Protein AF-A0A3P7E703-F1 (afdb_monomer_lite)

Structure (mmCIF, N/CA/C/O backbone):
data_AF-A0A3P7E703-F1
#
_entry.id   AF-A0A3P7E703-F1
#
loop_
_atom_site.group_PDB
_atom_site.id
_atom_site.type_symbol
_atom_site.label_atom_id
_atom_site.label_alt_id
_atom_site.label_comp_id
_atom_site.label_asym_id
_atom_site.label_entity_id
_atom_site.label_seq_id
_atom_site.pdbx_PDB_ins_code
_atom_site.Cartn_x
_atom_site.Cartn_y
_atom_site.Cartn_z
_atom_site.occupancy
_atom_site.B_iso_or_equiv
_atom_site.auth_seq_id
_atom_site.auth_comp_id
_atom_site.auth_asym_id
_atom_site.auth_atom_id
_atom_site.pdbx_PDB_model_num
ATOM 1 N N . GLU A 1 1 ? 23.773 12.257 -14.685 1.00 74.31 1 GLU A N 1
ATOM 2 C CA . GLU A 1 1 ? 23.379 11.383 -15.812 1.00 74.31 1 GLU A CA 1
ATOM 3 C C .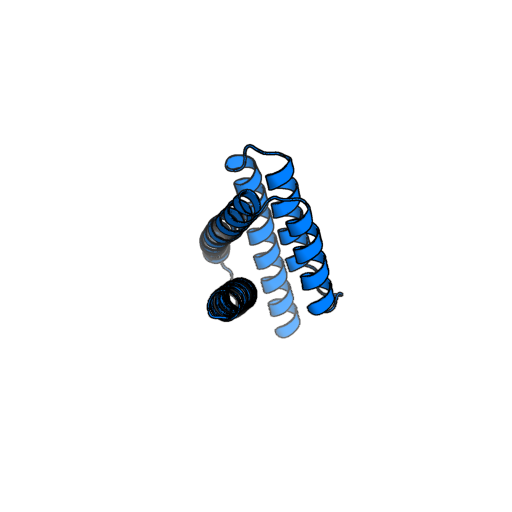 GLU A 1 1 ? 23.103 9.954 -15.360 1.00 74.31 1 GLU A C 1
ATOM 5 O O . GLU A 1 1 ? 21.937 9.602 -15.303 1.00 74.31 1 GLU A O 1
ATOM 10 N N . GLU A 1 2 ? 24.100 9.140 -14.984 1.00 75.88 2 GLU A N 1
ATOM 11 C CA . GLU A 1 2 ? 23.835 7.756 -14.523 1.00 75.88 2 GLU A CA 1
ATOM 12 C C . GLU A 1 2 ? 22.999 7.701 -13.236 1.00 75.88 2 GLU A C 1
ATOM 14 O O . GLU A 1 2 ? 22.059 6.918 -13.153 1.00 75.88 2 GLU A O 1
ATOM 19 N N . PHE A 1 3 ? 23.290 8.575 -12.265 1.00 78.75 3 PHE A N 1
ATOM 20 C CA . PHE A 1 3 ? 22.504 8.679 -11.032 1.00 78.75 3 PHE A CA 1
ATOM 21 C C . PHE A 1 3 ? 21.056 9.110 -11.300 1.00 78.75 3 PHE A C 1
ATOM 23 O O . PHE A 1 3 ? 20.134 8.489 -10.787 1.00 78.75 3 PHE A O 1
ATOM 30 N N . ASP A 1 4 ? 20.850 10.127 -12.142 1.00 80.94 4 ASP A N 1
ATOM 31 C CA . ASP A 1 4 ? 19.503 10.600 -12.490 1.00 80.94 4 ASP A CA 1
ATOM 32 C C . ASP A 1 4 ? 18.705 9.485 -13.179 1.00 80.94 4 ASP A C 1
ATOM 34 O O . ASP A 1 4 ? 17.577 9.203 -12.796 1.00 80.94 4 ASP A O 1
ATOM 38 N N . LYS A 1 5 ? 19.341 8.758 -14.110 1.00 80.94 5 LYS A N 1
ATOM 39 C CA . LYS A 1 5 ? 18.743 7.592 -14.767 1.00 80.94 5 LYS A CA 1
ATOM 40 C C . LYS A 1 5 ? 18.371 6.490 -13.767 1.00 80.94 5 LYS A C 1
ATOM 42 O O . LYS A 1 5 ? 17.321 5.875 -13.913 1.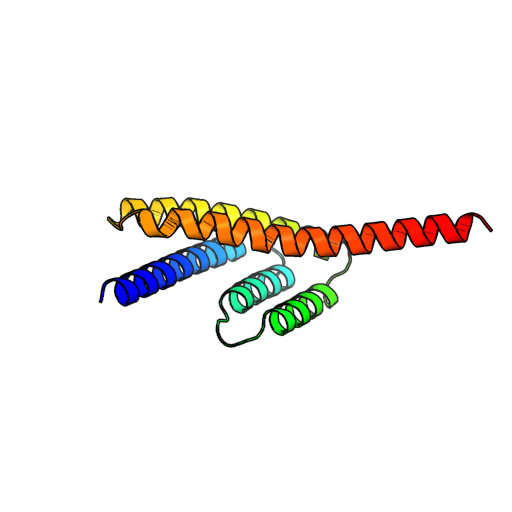00 80.94 5 LYS A O 1
ATOM 47 N N . TYR A 1 6 ? 19.213 6.238 -12.764 1.00 77.06 6 TYR A N 1
ATOM 48 C CA . TYR A 1 6 ? 18.915 5.271 -11.707 1.00 77.06 6 TYR A CA 1
ATOM 49 C C . TYR A 1 6 ? 17.695 5.696 -10.880 1.00 77.06 6 TYR A C 1
ATOM 51 O O . TYR A 1 6 ? 16.810 4.880 -10.639 1.00 77.06 6 TYR A O 1
ATOM 59 N N . ILE A 1 7 ? 17.613 6.969 -10.479 1.00 82.38 7 ILE A N 1
ATOM 60 C CA . ILE A 1 7 ? 16.459 7.494 -9.734 1.00 82.38 7 ILE A CA 1
ATOM 61 C C . ILE A 1 7 ? 15.180 7.414 -10.574 1.00 82.38 7 ILE A C 1
ATOM 63 O O . ILE A 1 7 ? 14.150 6.975 -10.063 1.00 82.38 7 ILE A O 1
ATOM 67 N N . ASP A 1 8 ? 15.254 7.758 -11.859 1.00 85.12 8 ASP A N 1
ATOM 68 C CA . ASP A 1 8 ? 14.129 7.633 -12.787 1.00 85.12 8 ASP A CA 1
ATOM 69 C C . ASP A 1 8 ? 13.670 6.171 -12.931 1.00 85.12 8 ASP A C 1
ATOM 71 O O . ASP A 1 8 ? 12.473 5.892 -12.986 1.00 85.12 8 ASP A O 1
ATOM 75 N N . GLU A 1 9 ? 14.599 5.211 -12.982 1.00 84.88 9 GLU A N 1
ATOM 76 C CA . GLU A 1 9 ? 14.273 3.780 -13.032 1.00 84.88 9 GLU A CA 1
ATOM 77 C C . GLU A 1 9 ? 13.605 3.287 -11.740 1.00 84.88 9 GLU A C 1
ATOM 79 O O . GLU A 1 9 ? 12.633 2.535 -11.827 1.00 84.88 9 GLU A O 1
ATOM 84 N N . GLN A 1 10 ? 14.058 3.746 -10.568 1.00 83.06 10 GLN A N 1
ATOM 85 C CA . GLN A 1 10 ? 13.436 3.423 -9.276 1.00 83.06 10 GLN A CA 1
ATOM 86 C C . GLN A 1 10 ? 12.019 3.988 -9.165 1.00 83.06 10 GLN A C 1
ATOM 88 O O . GLN A 1 10 ? 11.095 3.253 -8.833 1.00 83.06 10 GLN A O 1
ATOM 93 N N . LEU A 1 11 ? 11.826 5.263 -9.519 1.00 87.12 11 LEU A N 1
ATOM 94 C CA . LEU A 1 11 ? 10.504 5.900 -9.530 1.00 87.12 11 LEU A CA 1
ATOM 95 C C . LEU A 1 11 ? 9.529 5.144 -10.436 1.00 87.12 11 LEU A C 1
ATOM 97 O O . LEU A 1 11 ? 8.409 4.841 -10.041 1.00 87.12 11 LEU A O 1
ATOM 101 N N . ARG A 1 12 ? 9.980 4.755 -11.631 1.00 86.62 12 ARG A N 1
ATOM 102 C CA . ARG A 1 12 ? 9.161 3.959 -12.552 1.00 86.62 12 ARG A CA 1
ATOM 103 C C . ARG A 1 12 ? 8.831 2.574 -12.005 1.00 86.62 12 ARG A C 1
ATOM 105 O O . ARG A 1 12 ? 7.750 2.063 -12.279 1.00 86.62 12 ARG A O 1
ATOM 112 N N . PHE A 1 13 ? 9.755 1.939 -11.289 1.00 87.69 13 PHE A N 1
ATOM 113 C CA . PHE A 1 13 ? 9.501 0.648 -10.656 1.00 87.69 13 PHE A CA 1
ATOM 114 C C . PHE A 1 13 ? 8.481 0.771 -9.516 1.00 87.69 13 PHE A C 1
ATOM 116 O O . PHE A 1 13 ? 7.549 -0.029 -9.445 1.00 87.69 13 PHE A O 1
ATOM 123 N N . GLU A 1 14 ? 8.603 1.804 -8.681 1.00 89.38 14 GLU A N 1
ATOM 124 C CA . GLU A 1 14 ? 7.629 2.138 -7.636 1.00 89.38 14 GLU A CA 1
ATOM 125 C C . GLU A 1 14 ? 6.234 2.412 -8.211 1.00 89.38 14 GLU A C 1
ATOM 127 O O . GLU A 1 14 ? 5.247 1.911 -7.673 1.00 89.38 14 GLU A O 1
ATOM 132 N N . ASP A 1 15 ? 6.145 3.143 -9.325 1.00 91.56 15 ASP A N 1
ATOM 133 C CA . ASP A 1 15 ? 4.878 3.408 -10.013 1.00 91.56 15 ASP A CA 1
ATOM 134 C C . ASP A 1 15 ? 4.222 2.108 -10.507 1.00 91.56 15 ASP A C 1
ATOM 136 O O . ASP A 1 15 ? 3.031 1.897 -10.284 1.00 91.56 15 ASP A O 1
ATOM 140 N N . ILE A 1 16 ? 5.000 1.189 -11.095 1.00 91.19 16 ILE A N 1
ATOM 141 C CA . ILE A 1 16 ? 4.500 -0.132 -11.517 1.00 91.19 16 ILE A CA 1
ATOM 142 C C . ILE A 1 16 ? 3.986 -0.933 -10.315 1.00 91.19 16 ILE A C 1
ATOM 144 O O . ILE A 1 16 ? 2.941 -1.577 -10.414 1.00 91.19 16 ILE A O 1
ATOM 148 N N . ILE A 1 17 ? 4.702 -0.914 -9.184 1.00 91.88 17 ILE A N 1
ATOM 149 C CA . ILE A 1 17 ? 4.242 -1.582 -7.958 1.00 91.88 17 ILE A CA 1
ATOM 150 C C . ILE A 1 17 ? 2.907 -0.989 -7.514 1.00 91.88 17 ILE A C 1
ATOM 152 O O . ILE A 1 17 ? 1.997 -1.750 -7.198 1.00 91.88 17 ILE A O 1
ATOM 156 N N . TYR A 1 18 ? 2.782 0.339 -7.492 1.00 94.31 18 TYR A N 1
ATOM 157 C CA . TYR A 1 18 ? 1.562 1.011 -7.053 1.00 94.31 18 TYR A CA 1
ATOM 158 C C . TYR A 1 18 ? 0.363 0.675 -7.947 1.00 94.31 18 TYR A C 1
ATOM 160 O O . TYR A 1 18 ? -0.686 0.315 -7.422 1.00 94.31 18 TYR A O 1
ATOM 168 N N . GLU A 1 19 ? 0.524 0.705 -9.273 1.00 94.88 19 GLU A N 1
ATOM 169 C CA . GLU A 1 19 ? -0.537 0.322 -10.218 1.00 94.88 19 GLU A CA 1
ATOM 170 C C . GLU A 1 19 ? -1.017 -1.120 -9.979 1.00 94.88 19 GLU A C 1
ATOM 172 O O . GLU A 1 19 ? -2.215 -1.383 -9.887 1.00 94.88 19 GLU A O 1
ATOM 177 N N . ILE A 1 20 ? -0.084 -2.066 -9.813 1.00 94.94 20 ILE A N 1
ATOM 178 C CA . ILE A 1 20 ? -0.429 -3.469 -9.539 1.00 94.94 20 ILE A CA 1
ATOM 179 C C . ILE A 1 20 ? -1.089 -3.615 -8.167 1.00 94.94 20 ILE A C 1
ATOM 181 O O . ILE A 1 20 ? -2.032 -4.393 -8.008 1.00 94.94 20 ILE A O 1
ATOM 185 N N . PHE A 1 21 ? -0.583 -2.899 -7.165 1.00 96.25 21 PHE A N 1
ATOM 186 C CA . PHE A 1 21 ? -1.134 -2.908 -5.818 1.00 96.25 21 PHE A CA 1
ATOM 187 C C . PHE A 1 21 ? -2.582 -2.409 -5.827 1.00 96.25 21 PHE A C 1
ATOM 189 O O . PHE A 1 21 ? -3.458 -3.086 -5.294 1.00 96.25 21 PHE A O 1
ATOM 196 N N . GLU A 1 22 ? -2.855 -1.280 -6.485 1.00 97.19 22 GLU A N 1
ATOM 197 C CA . GLU A 1 22 ? -4.200 -0.718 -6.629 1.00 97.19 22 GLU A CA 1
ATOM 198 C C . GLU A 1 22 ? -5.153 -1.700 -7.331 1.00 97.19 22 GLU A C 1
ATOM 200 O O . GLU A 1 22 ? -6.251 -1.967 -6.830 1.00 97.19 22 GLU A O 1
ATOM 205 N N . ASP A 1 23 ? -4.723 -2.309 -8.440 1.00 97.19 23 ASP A N 1
ATOM 206 C CA . ASP A 1 23 ? -5.500 -3.330 -9.154 1.00 97.19 23 ASP A CA 1
ATOM 207 C C . ASP A 1 23 ? -5.833 -4.531 -8.250 1.00 97.19 23 ASP A C 1
ATOM 209 O O . ASP A 1 23 ? -6.972 -5.015 -8.222 1.00 97.19 23 ASP A O 1
ATOM 213 N N . LYS A 1 24 ? -4.859 -5.002 -7.462 1.00 96.69 24 LYS A N 1
ATOM 214 C CA . LYS A 1 24 ? -5.041 -6.119 -6.525 1.00 96.69 24 LYS A CA 1
ATOM 215 C C . LYS A 1 24 ? -5.941 -5.763 -5.350 1.00 96.69 24 LYS A C 1
ATOM 217 O O . LYS A 1 24 ? -6.794 -6.573 -4.992 1.00 96.69 24 LYS A O 1
ATOM 222 N N . VAL A 1 25 ? -5.810 -4.572 -4.766 1.00 97.12 25 VAL A N 1
ATOM 223 C CA . VAL A 1 25 ? -6.725 -4.093 -3.717 1.00 97.12 25 VAL A CA 1
ATOM 224 C C . VAL A 1 25 ? -8.157 -4.083 -4.244 1.00 97.12 25 VAL A C 1
ATOM 226 O O . VAL A 1 25 ? -9.060 -4.619 -3.597 1.00 97.12 25 VAL A O 1
ATOM 229 N N . ASN A 1 26 ? -8.363 -3.556 -5.451 1.00 95.75 26 ASN A N 1
ATOM 230 C CA . ASN A 1 26 ? -9.676 -3.497 -6.083 1.00 95.75 26 ASN A CA 1
ATOM 231 C C . ASN A 1 26 ? -10.261 -4.876 -6.419 1.00 95.75 26 ASN A C 1
ATOM 233 O O . ASN A 1 26 ? -11.481 -5.045 -6.338 1.00 95.75 26 ASN A O 1
ATOM 237 N N . GLY A 1 27 ? -9.414 -5.847 -6.773 1.00 94.19 27 GLY A N 1
ATOM 238 C CA . GLY A 1 27 ? -9.811 -7.222 -7.083 1.00 94.19 27 GLY A CA 1
ATOM 239 C C . GLY A 1 27 ? -10.016 -8.135 -5.868 1.00 94.19 27 GLY A C 1
ATOM 240 O O . GLY A 1 27 ? -10.798 -9.081 -5.958 1.00 94.19 27 GLY A O 1
ATOM 241 N N . THR A 1 28 ? -9.344 -7.861 -4.746 1.00 93.12 28 THR A N 1
ATOM 242 C CA . THR A 1 28 ? -9.305 -8.750 -3.569 1.00 93.12 28 THR A CA 1
ATOM 243 C C . THR A 1 28 ? -10.176 -8.254 -2.418 1.00 93.12 28 THR A C 1
ATOM 245 O O . THR A 1 28 ? -10.882 -9.042 -1.788 1.00 93.12 28 THR A O 1
ATOM 248 N N . CYS A 1 29 ? -10.153 -6.953 -2.123 1.00 90.69 29 CYS A N 1
ATOM 249 C CA . CYS A 1 29 ? -10.822 -6.413 -0.943 1.00 90.69 29 CYS A CA 1
ATOM 250 C C . CYS A 1 29 ? -12.300 -6.132 -1.242 1.00 90.69 29 CYS A C 1
ATOM 252 O O . CYS A 1 29 ? -12.626 -5.415 -2.182 1.00 90.69 29 CYS A O 1
ATOM 254 N N . ALA A 1 30 ? -13.218 -6.659 -0.428 1.00 89.25 30 ALA A N 1
ATOM 255 C CA . ALA A 1 30 ? -14.651 -6.371 -0.570 1.00 89.25 30 ALA A CA 1
ATOM 256 C C . ALA A 1 30 ? -15.102 -5.141 0.239 1.00 89.25 30 ALA A C 1
ATOM 258 O O . ALA A 1 30 ? -16.076 -4.484 -0.122 1.00 89.25 30 ALA A O 1
ATOM 259 N N . SER A 1 31 ? -14.412 -4.848 1.343 1.00 93.25 31 SER A N 1
ATOM 260 C CA . SER A 1 31 ? -14.720 -3.727 2.232 1.00 93.25 31 SER A CA 1
ATOM 261 C C . SER A 1 31 ? -14.132 -2.432 1.682 1.00 93.25 31 SER A C 1
ATOM 263 O O . SER A 1 31 ? -12.916 -2.331 1.536 1.00 93.25 31 SER A O 1
ATOM 265 N N . GLU A 1 32 ? -14.980 -1.434 1.430 1.00 95.88 32 GLU A N 1
ATOM 266 C CA . GLU A 1 32 ? -14.531 -0.116 0.961 1.00 95.88 32 GLU A CA 1
ATOM 267 C C . GLU A 1 32 ? -13.585 0.544 1.967 1.00 95.88 32 GLU A C 1
ATOM 269 O O . GLU A 1 32 ? -12.516 1.007 1.597 1.00 95.88 32 GLU A O 1
ATOM 274 N N . LYS A 1 33 ? -13.910 0.451 3.262 1.00 95.88 33 LYS A N 1
ATOM 275 C CA . LYS A 1 33 ? -13.056 0.938 4.352 1.00 95.88 33 LYS A CA 1
ATOM 276 C C . LYS A 1 33 ? -11.653 0.314 4.309 1.00 95.88 33 LYS A C 1
ATOM 278 O O . LYS A 1 33 ? -10.666 0.999 4.545 1.00 95.88 33 LYS A O 1
ATOM 283 N N . MET A 1 34 ? -11.559 -0.985 4.005 1.00 95.56 34 MET A N 1
ATOM 284 C CA . MET A 1 34 ? -10.273 -1.687 3.908 1.00 95.56 34 MET A CA 1
ATOM 285 C C . MET A 1 34 ? -9.489 -1.255 2.664 1.00 95.56 34 MET A C 1
ATOM 287 O O . MET A 1 34 ? -8.277 -1.075 2.735 1.00 95.56 34 MET A O 1
ATOM 291 N N . LYS A 1 35 ? -10.178 -1.048 1.533 1.00 97.19 35 LYS A N 1
ATOM 292 C CA . LYS A 1 35 ? -9.556 -0.511 0.316 1.00 97.19 35 LYS A CA 1
ATOM 293 C C . LYS A 1 35 ? -8.979 0.875 0.552 1.00 97.19 35 LYS A C 1
ATOM 295 O O . LYS A 1 35 ? -7.818 1.094 0.233 1.00 97.19 35 LYS A O 1
ATOM 300 N N . GLU A 1 36 ? -9.779 1.779 1.117 1.00 97.12 36 GLU A N 1
ATOM 301 C CA . GLU A 1 36 ? -9.367 3.151 1.421 1.00 97.12 36 GLU A CA 1
ATOM 302 C C . GLU A 1 36 ? -8.114 3.154 2.303 1.00 97.12 36 GLU A C 1
ATOM 304 O O . GLU A 1 36 ? -7.132 3.793 1.940 1.00 97.12 36 GLU A O 1
ATOM 309 N N . ALA A 1 37 ? -8.092 2.355 3.376 1.00 96.56 37 ALA A N 1
ATOM 310 C CA . ALA A 1 37 ? -6.926 2.246 4.250 1.00 96.56 37 ALA A CA 1
ATOM 311 C C . ALA A 1 37 ? -5.684 1.685 3.540 1.00 96.56 37 ALA A C 1
ATOM 313 O O . ALA A 1 37 ? -4.603 2.251 3.664 1.00 96.56 37 ALA A O 1
ATOM 314 N N . LEU A 1 38 ? -5.815 0.605 2.761 1.00 97.06 38 LEU A N 1
ATOM 315 C CA . LEU A 1 38 ? -4.686 0.024 2.021 1.00 97.06 38 LEU A CA 1
ATOM 316 C C . LEU A 1 38 ? -4.108 1.001 0.990 1.00 97.06 38 LEU A C 1
ATOM 318 O O . LEU A 1 38 ? -2.890 1.076 0.828 1.00 97.06 38 LEU A O 1
ATOM 322 N N . LEU A 1 39 ? -4.967 1.749 0.296 1.00 96.94 39 LEU A N 1
ATOM 323 C CA . LEU A 1 39 ? -4.543 2.757 -0.674 1.00 96.94 39 LEU A CA 1
ATOM 324 C C . LEU A 1 39 ? -3.926 3.978 0.012 1.00 96.94 39 LEU A C 1
ATOM 326 O O . LEU A 1 39 ? -2.942 4.516 -0.490 1.00 96.94 39 LEU A O 1
ATOM 330 N N . GLU A 1 40 ? -4.452 4.394 1.164 1.00 96.19 40 GLU A N 1
ATOM 331 C CA . GLU A 1 40 ? -3.869 5.472 1.964 1.00 96.19 40 GLU A CA 1
ATOM 332 C C . GLU A 1 40 ? -2.472 5.091 2.470 1.00 96.19 40 GLU A C 1
ATOM 334 O O . GLU A 1 40 ? -1.532 5.861 2.275 1.00 96.19 40 GLU A O 1
ATOM 339 N N . ILE A 1 41 ? -2.296 3.874 3.002 1.00 95.56 41 ILE A N 1
ATOM 340 C CA . ILE A 1 41 ? -0.981 3.331 3.381 1.00 95.56 41 ILE A CA 1
ATOM 341 C C . ILE A 1 41 ? -0.040 3.331 2.169 1.00 95.56 41 ILE A C 1
ATOM 343 O O . ILE A 1 41 ? 1.075 3.841 2.255 1.00 95.56 41 ILE A O 1
ATOM 347 N N . ALA A 1 42 ? -0.487 2.824 1.014 1.00 94.06 42 ALA A N 1
ATOM 348 C CA . ALA A 1 42 ? 0.327 2.799 -0.202 1.00 94.06 42 ALA A CA 1
ATOM 349 C C . ALA A 1 42 ? 0.768 4.201 -0.657 1.00 94.06 42 ALA A C 1
ATOM 351 O O . ALA A 1 42 ? 1.892 4.366 -1.130 1.00 94.06 42 ALA A O 1
ATOM 352 N N . CYS A 1 43 ? -0.097 5.208 -0.510 1.00 93.69 43 CYS A N 1
ATOM 353 C CA . CYS A 1 43 ? 0.239 6.603 -0.786 1.00 93.69 43 CYS A CA 1
ATOM 354 C C . CYS A 1 43 ? 1.268 7.144 0.214 1.00 93.69 43 CYS A C 1
ATOM 356 O O . CYS A 1 43 ? 2.265 7.720 -0.212 1.00 93.69 43 CYS A O 1
ATOM 358 N N . LEU A 1 44 ? 1.077 6.909 1.517 1.00 93.50 44 LEU A N 1
ATOM 359 C CA . LEU A 1 44 ? 2.011 7.349 2.559 1.00 93.50 44 LEU A CA 1
ATOM 360 C C . LEU A 1 44 ? 3.413 6.770 2.367 1.00 93.50 44 LEU A C 1
ATOM 362 O O . LEU A 1 44 ? 4.392 7.495 2.500 1.00 93.50 44 LEU A O 1
ATOM 366 N N . MET A 1 45 ? 3.515 5.497 1.982 1.00 89.75 45 MET A N 1
ATOM 367 C CA . MET A 1 45 ? 4.801 4.836 1.726 1.00 89.75 45 MET A CA 1
ATOM 368 C C . MET A 1 45 ? 5.542 5.381 0.493 1.00 89.75 45 MET A C 1
ATOM 370 O O . MET A 1 45 ? 6.710 5.062 0.290 1.00 89.75 45 MET A O 1
ATOM 374 N N . ARG A 1 46 ? 4.883 6.187 -0.350 1.00 88.50 46 ARG A N 1
ATOM 375 C CA . ARG A 1 46 ? 5.499 6.862 -1.506 1.00 88.50 46 ARG A CA 1
ATOM 376 C C . ARG A 1 46 ? 5.885 8.310 -1.214 1.00 88.50 46 ARG A C 1
ATOM 378 O O . ARG A 1 46 ? 6.548 8.934 -2.043 1.00 88.50 46 ARG A O 1
ATOM 385 N N . GLU A 1 47 ? 5.477 8.856 -0.073 1.00 88.25 47 GLU A N 1
ATOM 386 C CA . GLU A 1 47 ? 5.804 10.226 0.303 1.00 88.25 47 GLU A CA 1
ATOM 387 C C . GLU A 1 47 ? 7.297 10.350 0.626 1.00 88.25 47 GLU A C 1
ATOM 389 O O . GLU A 1 47 ? 7.825 9.688 1.517 1.00 88.25 47 GLU A O 1
ATOM 394 N N . ARG A 1 48 ? 7.991 11.229 -0.102 1.00 83.62 48 ARG A N 1
ATOM 395 C CA . ARG A 1 48 ? 9.443 11.451 0.048 1.00 83.62 48 ARG A CA 1
ATOM 396 C C . ARG A 1 48 ? 9.783 12.693 0.872 1.00 83.62 48 ARG A C 1
ATOM 398 O O . ARG A 1 48 ? 10.917 12.837 1.321 1.00 83.62 48 ARG A O 1
ATOM 405 N N . ASP A 1 49 ? 8.807 13.580 1.060 1.00 89.69 49 ASP A N 1
ATOM 406 C CA . ASP A 1 49 ? 9.000 14.912 1.646 1.00 89.69 49 ASP A CA 1
ATOM 407 C C . ASP A 1 49 ? 8.606 14.993 3.130 1.00 89.69 49 ASP A C 1
ATOM 409 O O . ASP A 1 49 ? 8.716 16.060 3.742 1.00 89.69 49 ASP A O 1
ATOM 413 N N . ILE A 1 50 ? 8.163 13.882 3.728 1.00 88.06 50 ILE A N 1
ATOM 414 C CA . ILE A 1 50 ? 7.768 13.820 5.139 1.00 88.06 50 ILE A CA 1
ATOM 415 C C . ILE A 1 50 ? 8.732 12.949 5.958 1.00 88.06 50 ILE A C 1
ATOM 417 O O . ILE A 1 50 ? 9.247 11.950 5.456 1.00 88.06 50 ILE A O 1
ATOM 421 N N . PRO A 1 51 ? 9.009 13.303 7.227 1.00 90.75 51 PRO A N 1
ATOM 422 C CA . PRO A 1 51 ? 9.830 12.469 8.101 1.00 90.75 51 PRO A CA 1
ATOM 423 C C . PRO A 1 51 ? 9.179 11.109 8.381 1.00 90.75 51 PRO A C 1
ATOM 425 O O . PRO A 1 51 ? 7.965 11.034 8.559 1.00 90.75 51 PRO A O 1
ATOM 428 N N . GLN A 1 52 ? 9.992 10.065 8.571 1.00 87.19 52 GLN A N 1
ATOM 429 C CA . GLN A 1 52 ? 9.510 8.716 8.911 1.00 87.19 52 GLN A CA 1
ATOM 430 C C . GLN A 1 52 ? 8.583 8.690 10.138 1.00 87.19 52 GLN A C 1
ATOM 432 O O . GLN A 1 52 ? 7.570 8.003 10.133 1.00 87.19 52 GLN A O 1
ATOM 437 N N . GLN A 1 53 ? 8.877 9.489 11.170 1.00 90.69 53 GLN A N 1
ATOM 438 C CA . GLN A 1 53 ? 8.006 9.595 12.347 1.00 90.69 53 GLN A CA 1
ATOM 439 C C . GLN 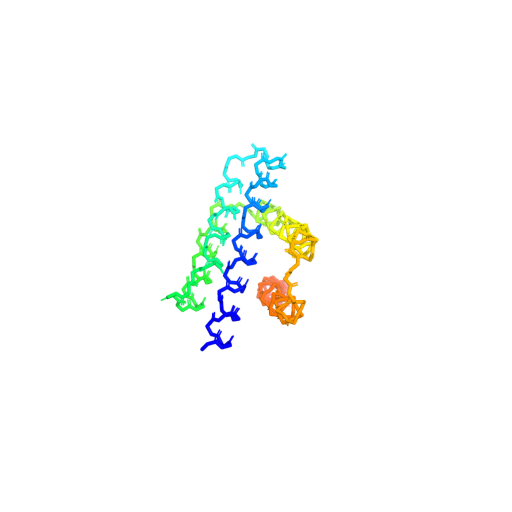A 1 53 ? 6.608 10.126 11.996 1.00 90.69 53 GLN A C 1
ATOM 441 O O . GLN A 1 53 ? 5.625 9.757 12.629 1.00 90.69 53 GLN A O 1
ATOM 446 N N . GLU A 1 54 ? 6.504 11.017 11.007 1.00 92.75 54 GLU A N 1
ATOM 447 C CA . GLU A 1 54 ? 5.212 11.527 10.550 1.00 92.75 54 GLU A CA 1
ATOM 448 C C . GLU A 1 54 ? 4.444 10.469 9.750 1.00 92.75 54 GLU A C 1
ATOM 450 O O . GLU A 1 54 ? 3.224 10.398 9.880 1.00 92.75 54 GLU A O 1
ATOM 455 N N . ILE A 1 55 ? 5.143 9.630 8.976 1.00 91.31 55 ILE A N 1
ATOM 456 C CA . ILE A 1 55 ? 4.545 8.455 8.325 1.00 91.31 55 ILE A CA 1
ATOM 457 C C . ILE A 1 55 ? 3.969 7.526 9.391 1.00 91.31 55 ILE A C 1
ATOM 459 O O . ILE A 1 55 ? 2.784 7.215 9.321 1.00 91.31 55 ILE A O 1
ATOM 463 N N . GLN A 1 56 ? 4.755 7.172 10.414 1.00 91.31 56 GLN A N 1
ATOM 464 C CA . GLN A 1 56 ? 4.302 6.287 11.491 1.00 91.31 56 GLN A CA 1
ATOM 465 C C . GLN A 1 56 ? 3.053 6.832 12.192 1.00 91.31 56 GLN A C 1
ATOM 467 O O . GLN A 1 56 ? 2.040 6.148 12.261 1.00 91.31 56 GLN A O 1
ATOM 472 N N . ASN A 1 57 ? 3.062 8.110 12.586 1.00 93.25 57 ASN A N 1
ATOM 473 C CA . ASN A 1 57 ? 1.899 8.727 13.231 1.00 93.25 57 ASN A CA 1
ATOM 474 C C . ASN A 1 57 ? 0.634 8.687 12.348 1.00 93.25 57 ASN A C 1
ATOM 476 O O . ASN A 1 57 ? -0.484 8.647 12.862 1.00 93.25 57 ASN A O 1
ATOM 480 N N . LYS A 1 58 ? 0.786 8.757 11.017 1.00 94.75 58 LYS A N 1
ATOM 481 C CA . LYS A 1 58 ? -0.342 8.639 10.081 1.00 94.75 58 LYS A CA 1
ATOM 482 C C . LYS A 1 58 ? -0.803 7.190 9.938 1.00 94.75 58 LYS A C 1
ATOM 484 O O . LYS A 1 58 ? -2.008 6.971 9.890 1.00 94.75 58 LYS A O 1
ATOM 489 N N . LEU A 1 59 ? 0.113 6.221 9.920 1.00 93.50 59 LEU A N 1
ATOM 490 C CA . LEU A 1 59 ? -0.226 4.794 9.936 1.00 93.50 59 LEU A CA 1
ATOM 491 C C . LEU A 1 59 ? -1.003 4.422 11.207 1.00 93.50 59 LEU A C 1
ATOM 493 O O . LEU A 1 59 ? -2.045 3.776 11.104 1.00 93.50 59 LEU A O 1
ATOM 497 N N . ASP A 1 60 ? -0.572 4.913 12.371 1.00 92.94 60 ASP A N 1
ATOM 498 C CA . ASP A 1 60 ? -1.288 4.729 13.639 1.00 92.94 60 ASP A CA 1
ATOM 499 C C . ASP A 1 60 ? -2.703 5.326 13.554 1.00 92.94 60 ASP A C 1
ATOM 501 O O . ASP A 1 60 ? -3.689 4.679 13.900 1.00 92.94 60 ASP A O 1
ATOM 505 N N . GLY A 1 61 ? -2.828 6.529 12.981 1.00 94.38 61 GLY A N 1
ATOM 506 C CA . GLY A 1 61 ? -4.123 7.175 12.754 1.00 94.38 61 GLY A CA 1
ATOM 507 C C . GLY A 1 61 ? -5.045 6.422 11.784 1.00 94.38 61 GLY A C 1
ATOM 508 O O . GLY A 1 61 ? -6.267 6.500 11.920 1.00 94.38 61 GLY A O 1
ATOM 509 N N . ILE A 1 62 ? -4.494 5.678 10.819 1.00 94.69 62 ILE A N 1
ATOM 510 C CA . ILE A 1 62 ? -5.271 4.770 9.964 1.00 94.69 62 ILE A CA 1
ATOM 511 C C . ILE A 1 62 ? -5.751 3.577 10.792 1.00 94.69 62 ILE A C 1
ATOM 513 O O . ILE A 1 62 ? -6.945 3.267 10.756 1.00 94.69 62 ILE A O 1
ATOM 517 N N . ALA A 1 63 ? -4.854 2.945 11.556 1.00 93.44 63 ALA A N 1
ATOM 518 C CA . ALA A 1 63 ? -5.147 1.777 12.387 1.00 93.44 63 ALA A CA 1
ATOM 519 C C . ALA A 1 63 ? -6.202 2.065 13.470 1.00 93.44 63 ALA A C 1
ATOM 521 O O . ALA A 1 63 ? -7.078 1.230 13.691 1.00 93.44 63 ALA A O 1
ATOM 522 N N . ASP A 1 64 ? -6.209 3.269 14.049 1.00 94.50 64 ASP A N 1
ATOM 523 C CA . ASP A 1 64 ? -7.204 3.731 15.031 1.00 94.50 64 ASP A CA 1
ATOM 524 C C . ASP A 1 64 ? -8.658 3.665 14.520 1.00 94.50 64 ASP A C 1
ATOM 526 O O . ASP A 1 64 ? -9.610 3.630 15.306 1.00 94.50 64 ASP A O 1
ATOM 530 N N . ASN A 1 65 ? -8.866 3.631 13.198 1.00 94.38 65 ASN A N 1
ATOM 531 C CA . ASN A 1 65 ? -10.201 3.494 12.616 1.00 94.38 65 ASN A CA 1
ATOM 532 C C . ASN A 1 65 ? -10.722 2.053 12.633 1.00 94.38 65 ASN A C 1
ATOM 534 O O . ASN A 1 65 ? -11.883 1.822 12.281 1.00 94.38 65 ASN A O 1
ATOM 538 N N . PHE A 1 66 ? -9.899 1.078 13.007 1.00 94.31 66 PHE A N 1
ATOM 539 C CA . PHE A 1 66 ? -10.187 -0.349 12.958 1.00 94.31 66 PHE A CA 1
ATOM 540 C C . PHE A 1 66 ? -10.161 -0.958 14.359 1.00 94.31 66 PHE A C 1
ATOM 542 O O . PHE A 1 66 ? -9.477 -0.486 15.262 1.00 94.31 66 PHE A O 1
ATOM 549 N N . ASN A 1 67 ? -10.941 -2.019 14.564 1.00 93.94 67 ASN A N 1
ATOM 550 C CA . ASN A 1 67 ? -10.767 -2.837 15.764 1.00 93.94 67 ASN A CA 1
ATOM 551 C C . ASN A 1 67 ? -9.560 -3.777 15.605 1.00 93.94 67 ASN A C 1
ATOM 553 O O . ASN A 1 67 ? -9.113 -4.029 14.492 1.00 93.94 67 ASN A O 1
ATOM 557 N N . GLU A 1 68 ? -9.079 -4.355 16.704 1.00 92.94 68 GLU A N 1
ATOM 558 C CA . GLU A 1 68 ? -7.896 -5.229 16.723 1.00 92.94 68 GLU A CA 1
ATOM 559 C C . GLU A 1 68 ? -7.931 -6.350 15.666 1.00 92.94 68 GLU A C 1
ATOM 561 O O . GLU A 1 68 ? -6.947 -6.586 14.970 1.00 92.94 68 GLU A O 1
ATOM 566 N N . THR A 1 69 ? -9.081 -7.009 15.479 1.00 93.62 69 THR A N 1
ATOM 567 C CA . THR A 1 69 ? -9.222 -8.068 14.463 1.00 93.62 69 THR A CA 1
ATOM 568 C C . THR A 1 69 ? -9.108 -7.511 13.045 1.00 93.62 69 THR A C 1
ATOM 570 O O . THR A 1 69 ? -8.456 -8.115 12.197 1.00 93.62 69 THR A O 1
ATOM 573 N N . GLU A 1 70 ? -9.715 -6.353 12.786 1.00 93.31 70 GLU A N 1
ATOM 574 C CA . GLU A 1 70 ? -9.614 -5.684 11.489 1.00 93.31 70 GLU A CA 1
ATOM 575 C C . GLU A 1 70 ? -8.200 -5.140 11.220 1.00 93.31 70 GLU A C 1
ATOM 577 O O . GLU A 1 70 ? -7.774 -5.150 10.071 1.00 93.31 70 GLU A O 1
ATOM 582 N N . VAL A 1 71 ? -7.455 -4.699 12.242 1.00 93.62 71 VAL A N 1
ATOM 583 C CA . VAL A 1 71 ? -6.048 -4.271 12.097 1.00 93.62 71 VAL A CA 1
ATOM 584 C C . VAL A 1 71 ? -5.165 -5.451 11.690 1.00 93.62 71 VAL A C 1
ATOM 586 O O . VAL A 1 71 ? -4.346 -5.326 10.782 1.00 93.62 71 VAL A O 1
ATOM 589 N N . ILE A 1 72 ? -5.360 -6.624 12.303 1.00 92.88 72 ILE A N 1
ATOM 590 C CA . ILE A 1 72 ? -4.651 -7.851 11.907 1.00 92.88 72 ILE A CA 1
ATOM 591 C C . ILE A 1 72 ? -4.964 -8.205 10.446 1.00 92.88 72 ILE A C 1
ATOM 593 O O . ILE A 1 72 ? -4.059 -8.543 9.682 1.00 92.88 72 ILE A O 1
ATOM 597 N N . GLU A 1 73 ? -6.234 -8.108 10.042 1.00 92.94 73 GLU A N 1
ATOM 598 C CA . GLU A 1 73 ? -6.649 -8.340 8.656 1.00 92.94 73 GLU A CA 1
ATOM 599 C C . GLU A 1 73 ? -6.022 -7.320 7.691 1.00 92.94 73 GLU A C 1
ATOM 601 O O . GLU A 1 73 ? -5.477 -7.718 6.661 1.00 92.94 73 GLU A O 1
ATOM 606 N N . LEU A 1 74 ? -6.038 -6.030 8.041 1.00 94.69 74 LEU A N 1
ATOM 607 C CA . LEU A 1 74 ? -5.415 -4.950 7.274 1.00 94.69 74 LEU A CA 1
ATOM 608 C C . LEU A 1 74 ? -3.924 -5.219 7.055 1.00 94.69 74 LEU A C 1
ATOM 610 O O . LEU A 1 74 ? -3.454 -5.170 5.919 1.00 94.69 74 LEU A O 1
ATOM 614 N N . ASN A 1 75 ? -3.200 -5.575 8.117 1.00 92.12 75 ASN A N 1
ATOM 615 C CA . ASN A 1 75 ? -1.777 -5.899 8.052 1.00 92.12 75 ASN A CA 1
ATOM 616 C C . ASN A 1 75 ? -1.515 -7.119 7.163 1.00 92.12 75 ASN A C 1
ATOM 618 O O . ASN A 1 75 ? -0.610 -7.105 6.328 1.00 92.12 75 ASN A O 1
ATOM 622 N N . HIS A 1 76 ? -2.329 -8.168 7.293 1.00 92.94 76 HIS A N 1
ATOM 623 C CA . HIS A 1 76 ? -2.191 -9.361 6.464 1.00 92.94 76 HIS A CA 1
ATOM 624 C C . HIS A 1 76 ? -2.430 -9.066 4.975 1.00 92.94 76 HIS A C 1
ATOM 626 O O . HIS A 1 76 ? -1.671 -9.532 4.119 1.00 92.94 76 HIS A O 1
ATOM 632 N N . LEU A 1 77 ? -3.453 -8.266 4.661 1.00 94.12 77 LEU A N 1
ATOM 633 C CA . LEU A 1 77 ? -3.749 -7.829 3.297 1.00 94.12 77 LEU A CA 1
ATOM 634 C C . LEU A 1 77 ? -2.640 -6.936 2.737 1.00 94.12 77 LEU A C 1
ATOM 636 O O . LEU A 1 77 ? -2.211 -7.158 1.606 1.00 94.12 77 LEU A O 1
ATOM 640 N N . TRP A 1 78 ? -2.142 -5.976 3.521 1.00 95.12 78 TRP A N 1
ATOM 641 C CA . TRP A 1 78 ? -1.036 -5.101 3.132 1.00 95.12 78 TRP A CA 1
ATOM 642 C C . TRP A 1 78 ? 0.200 -5.904 2.726 1.00 95.12 78 TRP A C 1
ATOM 644 O O . TRP A 1 78 ? 0.732 -5.690 1.634 1.00 95.12 78 TRP A O 1
ATOM 654 N N . LEU A 1 79 ? 0.625 -6.853 3.566 1.00 93.00 79 LEU A N 1
ATOM 655 C CA . LEU A 1 79 ? 1.799 -7.688 3.308 1.00 93.00 79 LEU A CA 1
ATOM 656 C C . LEU A 1 79 ? 1.600 -8.571 2.075 1.00 93.00 79 LEU A C 1
ATOM 658 O O . LEU A 1 79 ? 2.431 -8.550 1.169 1.00 93.00 79 LEU A O 1
ATOM 662 N N . THR A 1 80 ? 0.474 -9.285 2.00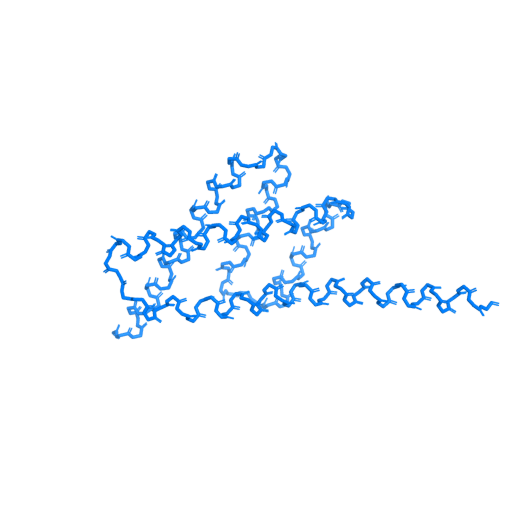6 1.00 93.56 80 THR A N 1
ATOM 663 C CA . THR A 1 80 ? 0.184 -10.215 0.905 1.00 93.56 80 THR A CA 1
ATOM 664 C C . THR A 1 80 ? 0.108 -9.481 -0.432 1.00 93.56 80 THR A C 1
ATOM 666 O O . THR A 1 80 ? 0.769 -9.859 -1.397 1.00 93.56 80 THR A O 1
ATOM 669 N N . ILE A 1 81 ? -0.664 -8.392 -0.500 1.00 94.69 81 ILE A N 1
ATOM 670 C CA . ILE A 1 81 ? -0.841 -7.639 -1.744 1.00 94.69 81 ILE A CA 1
ATOM 671 C C . ILE A 1 81 ? 0.466 -6.945 -2.144 1.00 94.69 81 ILE A C 1
ATOM 673 O O . ILE A 1 81 ? 0.805 -6.940 -3.328 1.00 94.69 81 ILE A O 1
ATOM 677 N N . SER A 1 82 ? 1.228 -6.407 -1.184 1.00 93.06 82 SER A N 1
ATOM 678 C CA . SER A 1 82 ? 2.538 -5.801 -1.457 1.00 93.06 82 SER A CA 1
ATOM 679 C C . SER A 1 82 ? 3.533 -6.813 -2.014 1.00 93.06 82 SER A C 1
ATOM 681 O O . SER A 1 82 ? 4.225 -6.510 -2.984 1.00 93.06 82 SER A O 1
ATOM 683 N N . GLU A 1 83 ? 3.604 -8.015 -1.438 1.00 91.44 83 GLU A N 1
ATOM 684 C CA . GLU A 1 83 ? 4.481 -9.081 -1.923 1.00 91.44 83 GLU A CA 1
ATOM 685 C C . GLU A 1 83 ? 4.115 -9.489 -3.353 1.00 91.44 83 GLU A C 1
ATOM 687 O O . GLU A 1 83 ? 4.971 -9.498 -4.243 1.00 91.44 83 GLU A O 1
ATOM 692 N N . GLU A 1 84 ? 2.832 -9.746 -3.612 1.00 92.31 84 GLU A N 1
ATOM 693 C CA . GLU A 1 84 ? 2.367 -10.097 -4.951 1.00 92.31 84 GLU A CA 1
ATOM 694 C C . GLU A 1 84 ? 2.618 -8.974 -5.969 1.00 92.31 84 GLU A C 1
ATOM 696 O O . GLU A 1 84 ? 3.018 -9.249 -7.104 1.00 92.31 84 GLU A O 1
ATOM 701 N N . ALA A 1 85 ? 2.403 -7.714 -5.576 1.00 93.31 85 ALA A N 1
ATOM 702 C CA . ALA A 1 85 ? 2.664 -6.558 -6.425 1.00 93.31 85 ALA A CA 1
ATOM 703 C C . ALA A 1 85 ? 4.155 -6.419 -6.746 1.00 93.31 85 ALA A C 1
ATOM 705 O O . ALA A 1 85 ? 4.508 -6.185 -7.900 1.00 93.31 85 ALA A O 1
ATOM 706 N N . MET A 1 86 ? 5.041 -6.638 -5.769 1.00 91.31 86 MET A N 1
ATOM 707 C CA . MET A 1 86 ? 6.487 -6.646 -5.995 1.00 91.31 86 MET A CA 1
ATOM 708 C C . MET A 1 86 ? 6.913 -7.767 -6.944 1.00 91.31 86 MET A C 1
ATOM 710 O O . MET A 1 86 ? 7.705 -7.522 -7.853 1.00 91.31 86 MET A O 1
ATOM 714 N N . ILE A 1 87 ? 6.400 -8.988 -6.769 1.00 89.75 87 ILE A N 1
ATOM 715 C CA . ILE A 1 87 ? 6.729 -10.119 -7.650 1.00 89.75 87 ILE A CA 1
ATOM 716 C C . ILE A 1 87 ? 6.296 -9.816 -9.090 1.00 89.75 87 ILE A C 1
ATOM 718 O O . ILE A 1 87 ? 7.081 -9.982 -10.026 1.00 89.75 87 ILE A O 1
ATOM 722 N N . GLU A 1 88 ? 5.069 -9.334 -9.284 1.00 91.25 88 GLU A N 1
ATOM 723 C CA . GLU A 1 88 ? 4.556 -9.008 -10.614 1.00 91.25 88 GLU A CA 1
ATOM 724 C C . GLU A 1 88 ? 5.277 -7.799 -11.233 1.00 91.25 88 GLU A C 1
ATOM 726 O O . GLU A 1 88 ? 5.591 -7.819 -12.427 1.00 91.25 88 GLU A O 1
ATOM 731 N N . ALA A 1 89 ? 5.610 -6.782 -10.434 1.00 89.75 89 ALA A N 1
ATOM 732 C CA . ALA A 1 89 ? 6.382 -5.629 -10.882 1.00 89.75 89 ALA A CA 1
ATOM 733 C C . ALA A 1 89 ? 7.765 -6.048 -11.378 1.00 89.75 89 ALA A C 1
ATOM 735 O O . ALA A 1 89 ? 8.168 -5.620 -12.456 1.00 89.75 89 ALA A O 1
ATOM 736 N N . LYS A 1 90 ? 8.469 -6.928 -10.650 1.00 87.31 90 LYS A N 1
ATOM 737 C CA . LYS A 1 90 ? 9.767 -7.477 -11.080 1.00 87.31 90 LYS A CA 1
ATOM 738 C C . LYS A 1 90 ? 9.651 -8.157 -12.440 1.00 87.31 90 LYS A C 1
ATOM 740 O O . LYS A 1 90 ? 10.396 -7.827 -13.357 1.00 87.31 90 LYS A O 1
ATOM 745 N N . VAL A 1 91 ? 8.645 -9.017 -12.612 1.00 85.75 91 VAL A N 1
ATOM 746 C CA . VAL A 1 91 ? 8.390 -9.703 -13.887 1.00 85.75 91 VAL A CA 1
ATOM 747 C C . VAL A 1 91 ? 8.081 -8.711 -15.015 1.00 85.75 91 VAL A C 1
ATOM 749 O O . VAL A 1 91 ? 8.596 -8.866 -16.123 1.00 85.75 91 VAL A O 1
ATOM 752 N N . LYS A 1 92 ? 7.259 -7.680 -14.774 1.00 84.62 92 LYS A N 1
ATOM 753 C CA . LYS A 1 92 ? 6.948 -6.649 -15.784 1.00 84.62 92 LYS A CA 1
ATOM 754 C C . LYS A 1 92 ? 8.165 -5.788 -16.125 1.00 84.62 92 LYS A C 1
ATOM 756 O O . LYS A 1 92 ? 8.381 -5.485 -17.298 1.00 84.62 92 LYS A O 1
ATOM 761 N N . PHE A 1 93 ? 8.961 -5.423 -15.127 1.00 78.62 93 PHE A N 1
ATOM 762 C CA . PHE A 1 93 ? 10.151 -4.593 -15.286 1.00 78.62 93 PHE A CA 1
ATOM 763 C C . PHE A 1 93 ? 11.253 -5.332 -16.061 1.00 78.62 93 PHE A C 1
ATOM 765 O O . PHE A 1 93 ? 11.809 -4.786 -17.015 1.00 78.62 93 PHE A O 1
ATOM 772 N N . GLU A 1 94 ? 11.499 -6.603 -15.735 1.00 75.31 94 GLU A N 1
ATOM 773 C CA . GLU A 1 94 ? 12.469 -7.464 -16.426 1.00 75.31 94 GLU A CA 1
ATOM 774 C C . GLU A 1 94 ? 12.049 -7.771 -17.872 1.00 75.31 94 GLU A C 1
ATOM 776 O O . GLU A 1 94 ? 12.860 -7.655 -18.794 1.00 75.31 94 GLU A O 1
ATOM 781 N N . ASN A 1 95 ? 10.766 -8.076 -18.110 1.00 68.31 95 ASN A N 1
ATOM 782 C CA . ASN A 1 95 ? 10.240 -8.318 -19.461 1.00 68.31 95 ASN A CA 1
ATOM 783 C C . ASN A 1 95 ? 10.206 -7.051 -20.345 1.00 68.31 95 ASN A C 1
ATOM 785 O O . ASN A 1 95 ? 10.005 -7.153 -21.556 1.00 68.31 95 ASN A O 1
ATOM 789 N N . GLY A 1 96 ? 10.409 -5.866 -19.759 1.00 60.66 96 GLY A N 1
ATOM 790 C CA . GLY A 1 96 ? 10.473 -4.572 -20.442 1.00 60.66 96 GLY A CA 1
ATOM 791 C C . GLY A 1 96 ? 11.869 -4.131 -20.915 1.00 60.66 96 GLY A C 1
ATO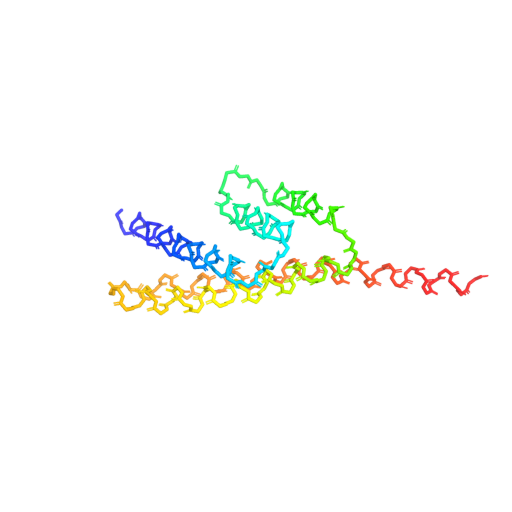M 792 O O . GLY A 1 96 ? 11.973 -3.047 -21.484 1.00 60.66 96 GLY A O 1
ATOM 793 N N . ASN A 1 97 ? 12.926 -4.940 -20.730 1.00 53.00 97 ASN A N 1
ATOM 794 C CA . ASN A 1 97 ? 14.340 -4.592 -20.985 1.00 53.00 97 ASN A CA 1
ATOM 795 C C . ASN A 1 97 ? 14.876 -3.413 -20.137 1.00 53.00 97 ASN A C 1
ATOM 797 O O . ASN A 1 97 ? 15.481 -2.479 -20.671 1.00 53.00 97 ASN A O 1
ATOM 801 N N . TYR A 1 98 ? 14.729 -3.484 -18.812 1.00 50.78 98 TYR A N 1
ATOM 802 C CA . TYR A 1 98 ? 15.422 -2.593 -17.871 1.00 50.78 98 TYR A CA 1
ATOM 803 C C . TYR A 1 98 ? 16.425 -3.387 -17.020 1.00 50.78 98 TYR A C 1
ATOM 805 O O . TYR A 1 98 ? 16.175 -4.530 -16.643 1.00 50.78 98 TYR A O 1
ATOM 813 N N . THR A 1 99 ? 17.615 -2.826 -16.793 1.00 48.25 99 THR A N 1
ATOM 814 C CA . THR A 1 99 ? 18.742 -3.525 -16.158 1.00 48.25 99 THR A CA 1
ATOM 815 C C . THR A 1 99 ? 18.492 -3.765 -14.667 1.00 48.25 99 THR A C 1
ATOM 817 O O . THR A 1 99 ? 18.284 -2.834 -13.900 1.00 48.25 99 THR A O 1
ATOM 820 N N . MET A 1 100 ? 18.563 -5.037 -14.268 1.00 48.56 100 MET A N 1
ATOM 821 C CA . MET A 1 100 ? 18.235 -5.610 -12.950 1.00 48.56 100 MET A CA 1
ATOM 822 C C . MET A 1 100 ? 19.024 -5.047 -11.747 1.00 48.56 100 MET A C 1
ATOM 824 O O . MET A 1 100 ? 18.672 -5.346 -10.607 1.00 48.56 100 MET A O 1
ATOM 828 N N . GLU A 1 101 ? 20.064 -4.230 -11.958 1.00 49.12 101 GLU A N 1
ATOM 829 C CA . GLU A 1 101 ? 20.878 -3.655 -10.867 1.00 49.12 101 GLU A CA 1
ATOM 830 C C . GLU A 1 101 ? 20.044 -2.796 -9.895 1.00 49.12 101 GLU A C 1
ATOM 832 O O . GLU A 1 101 ? 20.368 -2.709 -8.715 1.00 49.12 101 GLU A O 1
ATOM 837 N N . ALA A 1 102 ? 18.922 -2.237 -10.356 1.00 47.38 102 ALA A N 1
ATOM 838 C CA . ALA A 1 102 ? 17.988 -1.456 -9.548 1.00 47.38 102 ALA A CA 1
ATOM 839 C C . ALA A 1 102 ? 17.131 -2.295 -8.570 1.00 47.38 102 ALA A C 1
ATOM 841 O O . ALA A 1 102 ? 16.770 -1.820 -7.494 1.00 47.38 102 ALA A O 1
ATOM 842 N N . VAL A 1 103 ? 16.812 -3.547 -8.910 1.00 50.28 103 VAL A N 1
ATOM 843 C CA . VAL A 1 103 ? 15.796 -4.347 -8.194 1.00 50.28 103 VAL A CA 1
ATOM 844 C C . VAL A 1 103 ? 16.354 -5.016 -6.931 1.00 50.28 103 VAL A C 1
ATOM 846 O O . VAL A 1 103 ? 15.621 -5.216 -5.956 1.00 50.28 103 VAL A O 1
ATOM 849 N N . GLY A 1 104 ? 17.652 -5.345 -6.927 1.00 48.81 104 GLY A N 1
ATOM 850 C CA . GLY A 1 104 ? 18.316 -5.984 -5.785 1.00 48.81 104 GLY A CA 1
ATOM 851 C C . GLY A 1 104 ? 18.210 -5.147 -4.507 1.00 48.81 104 GLY A C 1
ATOM 852 O O . GLY A 1 104 ? 17.786 -5.659 -3.475 1.00 48.81 104 GLY A O 1
ATOM 853 N N . ASN A 1 105 ? 18.467 -3.839 -4.612 1.00 48.53 105 ASN A N 1
ATOM 854 C CA . ASN A 1 105 ? 18.439 -2.928 -3.465 1.00 48.53 105 ASN A CA 1
ATOM 855 C C . ASN A 1 105 ? 17.018 -2.647 -2.946 1.00 48.53 105 ASN A C 1
ATOM 857 O O . ASN A 1 105 ? 16.838 -2.446 -1.749 1.00 48.53 105 ASN A O 1
ATOM 861 N N . PHE A 1 106 ? 16.002 -2.642 -3.818 1.00 48.50 106 PHE A N 1
ATOM 862 C CA . PHE A 1 106 ? 14.625 -2.335 -3.405 1.00 48.50 106 PHE A CA 1
ATOM 863 C C . PHE A 1 106 ? 14.030 -3.432 -2.513 1.00 48.50 106 PHE A C 1
ATOM 865 O O . PHE A 1 106 ? 13.322 -3.145 -1.549 1.00 48.50 106 PHE A O 1
ATOM 872 N N . THR A 1 107 ? 14.349 -4.695 -2.816 1.00 49.38 107 THR A N 1
ATOM 873 C CA . THR A 1 107 ? 13.881 -5.842 -2.020 1.00 49.38 107 THR A CA 1
ATOM 874 C C . THR A 1 107 ? 14.474 -5.795 -0.610 1.00 49.38 107 THR A C 1
ATOM 876 O O . THR A 1 107 ? 13.735 -5.923 0.360 1.00 49.38 107 THR A O 1
ATOM 879 N N . GLU A 1 108 ? 15.776 -5.507 -0.492 1.00 49.75 108 GLU A N 1
ATOM 880 C CA . GLU A 1 108 ? 16.449 -5.380 0.808 1.00 49.75 108 GLU A CA 1
ATOM 881 C C . GLU A 1 108 ? 15.958 -4.163 1.617 1.00 49.75 108 GLU A C 1
ATOM 883 O O . GLU A 1 108 ? 15.835 -4.251 2.837 1.00 49.75 108 GLU A O 1
ATOM 888 N N . MET A 1 109 ? 15.639 -3.027 0.978 1.00 48.97 109 MET A N 1
ATOM 889 C CA . MET A 1 109 ? 15.072 -1.871 1.693 1.00 48.97 109 MET A CA 1
ATOM 890 C C . MET A 1 109 ? 13.678 -2.165 2.263 1.00 48.97 109 MET A C 1
ATOM 892 O O . MET A 1 109 ? 13.440 -1.886 3.437 1.00 48.97 109 MET A O 1
ATOM 896 N N . ARG A 1 110 ? 12.775 -2.776 1.482 1.00 50.38 110 ARG A N 1
ATOM 897 C CA . ARG A 1 110 ? 11.407 -3.056 1.956 1.00 50.38 110 ARG A CA 1
ATOM 898 C C . ARG A 1 110 ? 11.324 -4.170 2.990 1.00 50.38 110 ARG A C 1
ATOM 900 O O . ARG A 1 110 ? 10.482 -4.077 3.877 1.00 50.38 110 ARG A O 1
ATOM 907 N N . GLU A 1 111 ? 12.166 -5.201 2.907 1.00 49.03 111 GLU A N 1
ATOM 908 C CA . GLU A 1 111 ? 12.237 -6.224 3.962 1.00 49.03 111 GLU A CA 1
ATOM 909 C C . GLU A 1 111 ? 12.589 -5.589 5.317 1.00 49.03 111 GLU A C 1
ATOM 911 O O . GLU A 1 111 ? 12.022 -5.967 6.339 1.00 49.03 111 GLU A O 1
ATOM 916 N N . ASN A 1 112 ? 13.442 -4.558 5.329 1.00 51.00 112 ASN A N 1
ATOM 917 C CA . ASN A 1 112 ? 13.754 -3.813 6.548 1.00 51.00 112 ASN A CA 1
ATOM 918 C C . ASN A 1 112 ? 12.589 -2.925 7.026 1.00 51.00 112 ASN A C 1
ATOM 920 O O . ASN A 1 112 ? 12.334 -2.870 8.225 1.00 51.00 112 ASN A O 1
ATOM 924 N N . GLU A 1 113 ? 11.854 -2.262 6.125 1.00 50.44 113 GLU A N 1
ATOM 925 C CA . GLU A 1 113 ? 10.692 -1.430 6.496 1.00 50.44 113 GLU A CA 1
ATOM 926 C C . GLU A 1 113 ? 9.500 -2.260 6.999 1.00 50.44 113 GLU A C 1
ATOM 928 O O . GLU A 1 113 ? 8.861 -1.892 7.983 1.00 50.44 113 GLU A O 1
ATOM 933 N N . ALA A 1 114 ? 9.219 -3.410 6.375 1.00 48.38 114 ALA A N 1
ATOM 934 C CA . ALA A 1 114 ? 8.170 -4.321 6.831 1.00 48.38 114 ALA A CA 1
ATOM 935 C C . ALA A 1 114 ? 8.517 -4.958 8.186 1.00 48.38 114 ALA A C 1
ATOM 937 O O . ALA A 1 114 ? 7.640 -5.095 9.038 1.00 48.38 114 ALA A O 1
ATOM 938 N N . ASN A 1 115 ? 9.794 -5.288 8.416 1.00 47.53 115 ASN A N 1
ATOM 939 C CA . ASN A 1 115 ? 10.255 -5.756 9.723 1.00 47.53 115 ASN A CA 1
ATOM 940 C C . ASN A 1 115 ? 10.160 -4.662 10.795 1.00 47.53 115 ASN A C 1
ATOM 942 O O . ASN A 1 115 ? 9.847 -4.990 11.932 1.00 47.53 115 ASN A O 1
ATOM 946 N N . TYR A 1 116 ? 10.352 -3.382 10.453 1.00 47.62 116 TYR A N 1
ATOM 947 C CA . TYR A 1 116 ? 10.181 -2.283 11.413 1.00 47.62 116 TYR A CA 1
ATOM 948 C C . TYR A 1 116 ? 8.728 -2.169 11.904 1.00 47.62 116 TYR A C 1
ATOM 950 O O . TYR A 1 116 ? 8.489 -2.043 13.101 1.00 47.62 116 TYR A O 1
ATOM 958 N N . ILE A 1 117 ? 7.753 -2.302 10.996 1.00 46.53 117 ILE A N 1
ATOM 959 C CA . ILE A 1 117 ? 6.324 -2.287 11.355 1.00 46.53 117 ILE A CA 1
ATOM 960 C C . ILE A 1 117 ? 5.948 -3.526 12.193 1.00 46.53 117 ILE A C 1
ATOM 962 O O . ILE A 1 117 ? 5.111 -3.434 13.088 1.00 46.53 117 ILE A O 1
ATOM 966 N N . LEU A 1 118 ? 6.567 -4.686 11.937 1.00 48.12 118 LEU A N 1
ATOM 967 C CA . LEU A 1 118 ? 6.328 -5.908 12.717 1.00 48.12 118 LEU A CA 1
ATOM 968 C C . LEU A 1 118 ? 6.980 -5.866 14.105 1.00 48.12 118 LEU A C 1
ATOM 970 O O . LEU A 1 118 ? 6.351 -6.300 15.068 1.00 48.12 118 LEU A O 1
ATOM 974 N N . GLU A 1 119 ? 8.203 -5.341 14.224 1.00 44.81 119 GLU A N 1
ATOM 975 C CA . GLU A 1 119 ? 8.893 -5.263 15.513 1.00 44.81 119 GLU A CA 1
ATOM 976 C C . GLU A 1 119 ? 8.150 -4.346 16.491 1.00 44.81 119 GLU A C 1
ATOM 978 O O . GLU A 1 119 ? 7.971 -4.759 17.633 1.00 44.81 119 GLU A O 1
ATOM 983 N N . GLU A 1 120 ? 7.635 -3.182 16.064 1.00 46.44 120 GLU A N 1
ATOM 984 C CA . GLU A 1 120 ? 6.889 -2.288 16.971 1.00 46.44 120 GLU A CA 1
ATOM 985 C C . GLU A 1 120 ? 5.556 -2.908 17.443 1.00 46.44 120 GLU A C 1
ATOM 987 O O . GLU A 1 120 ? 5.245 -2.863 18.638 1.00 46.44 120 GLU A O 1
ATOM 992 N N . VAL A 1 121 ? 4.806 -3.581 16.555 1.00 47.03 121 VAL A N 1
ATOM 993 C CA . VAL A 1 121 ? 3.530 -4.234 16.917 1.00 47.03 121 VAL A CA 1
ATOM 994 C C . VAL A 1 121 ? 3.745 -5.454 17.824 1.00 47.03 121 VAL A C 1
ATOM 996 O O . VAL A 1 121 ? 2.957 -5.682 18.748 1.00 47.03 121 VAL A O 1
ATOM 999 N N . GLU A 1 122 ? 4.807 -6.240 17.612 1.00 42.53 122 GLU A N 1
ATOM 1000 C CA . GLU A 1 122 ? 5.126 -7.367 18.496 1.00 42.53 122 GLU A CA 1
ATOM 1001 C C . GLU A 1 122 ? 5.668 -6.904 19.854 1.00 42.53 122 GLU A C 1
ATOM 1003 O O . GLU A 1 122 ? 5.302 -7.496 20.875 1.00 42.53 122 GLU A O 1
ATOM 1008 N N . THR A 1 123 ? 6.484 -5.843 19.915 1.00 46.69 123 THR A N 1
ATOM 1009 C CA . THR A 1 123 ? 6.993 -5.334 21.198 1.00 46.69 123 THR A CA 1
ATOM 1010 C C . THR A 1 123 ? 5.895 -4.736 22.060 1.00 46.69 123 THR A C 1
ATOM 1012 O O . THR A 1 123 ? 5.852 -5.043 23.250 1.00 46.69 123 THR A O 1
ATOM 1015 N N . ASP A 1 124 ? 4.960 -3.976 21.487 1.00 47.44 124 ASP A N 1
ATOM 1016 C CA . ASP A 1 124 ? 3.879 -3.372 22.271 1.00 47.44 124 ASP A CA 1
ATOM 1017 C C . ASP A 1 124 ? 2.906 -4.430 22.798 1.00 47.44 124 ASP A C 1
ATOM 1019 O O . ASP A 1 124 ? 2.437 -4.343 23.939 1.00 47.44 124 ASP A O 1
ATOM 1023 N N . ASN A 1 125 ? 2.631 -5.478 22.015 1.00 52.09 125 ASN A N 1
ATOM 1024 C CA . ASN A 1 125 ? 1.774 -6.564 22.477 1.00 52.09 125 ASN A CA 1
ATOM 1025 C C . ASN A 1 125 ? 2.477 -7.431 23.539 1.00 52.09 12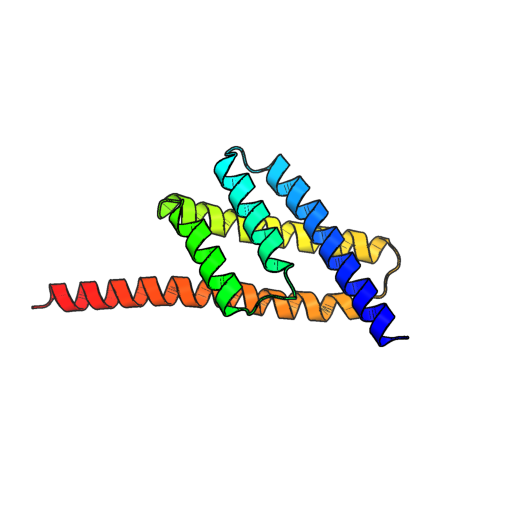5 ASN A C 1
ATOM 1027 O O . ASN A 1 125 ? 1.884 -7.769 24.565 1.00 52.09 125 ASN A O 1
ATOM 1031 N N . PHE A 1 126 ? 3.771 -7.721 23.356 1.00 45.56 126 PHE A N 1
ATOM 1032 C CA . PHE A 1 126 ? 4.552 -8.490 24.325 1.00 45.56 126 PHE A CA 1
ATOM 1033 C C . PHE A 1 126 ? 4.780 -7.724 25.636 1.00 45.56 126 PHE A C 1
ATOM 1035 O O . PHE A 1 126 ? 4.654 -8.305 26.714 1.00 45.56 126 PHE A O 1
ATOM 1042 N N . GLU A 1 127 ? 5.071 -6.420 25.589 1.00 47.94 127 GLU A N 1
ATOM 1043 C CA . GLU A 1 127 ? 5.225 -5.597 26.793 1.00 47.94 127 GLU A CA 1
ATOM 1044 C C . GLU A 1 127 ? 3.905 -5.458 27.564 1.00 47.94 127 GLU A C 1
ATOM 1046 O O . GLU A 1 127 ? 3.907 -5.553 28.798 1.00 47.94 127 GLU A O 1
ATOM 1051 N N . ASN A 1 128 ? 2.773 -5.317 26.864 1.00 57.66 128 ASN A N 1
ATOM 1052 C CA . ASN A 1 128 ? 1.449 -5.277 27.487 1.00 57.66 128 ASN A CA 1
ATOM 1053 C C . ASN A 1 128 ? 1.061 -6.620 28.128 1.00 57.66 128 ASN A C 1
ATOM 1055 O O . ASN A 1 128 ? 0.569 -6.631 29.263 1.00 57.66 128 ASN A O 1
ATOM 1059 N N . GLU A 1 129 ? 1.337 -7.757 27.478 1.00 61.53 129 GLU A N 1
ATOM 1060 C CA . GLU A 1 129 ? 1.148 -9.081 28.091 1.00 61.53 129 GLU A CA 1
ATOM 1061 C C . GLU A 1 129 ? 2.043 -9.271 29.324 1.00 61.53 129 GLU A C 1
ATOM 1063 O O . GLU A 1 129 ? 1.590 -9.771 30.359 1.00 61.53 129 GLU A O 1
ATOM 1068 N N . LEU A 1 130 ? 3.300 -8.823 29.263 1.00 49.12 130 LEU A N 1
ATOM 1069 C CA . LEU A 1 130 ? 4.255 -8.963 30.363 1.00 49.12 130 LEU A CA 1
ATOM 1070 C C . LEU A 1 130 ? 3.878 -8.068 31.557 1.00 49.12 130 LEU A C 1
ATOM 1072 O O . LEU A 1 130 ? 4.014 -8.487 32.710 1.00 49.12 130 LEU A O 1
ATOM 1076 N N . LEU A 1 131 ? 3.338 -6.870 31.307 1.00 58.88 131 LEU A N 1
ATOM 1077 C CA . LEU A 1 131 ? 2.755 -5.995 32.331 1.00 58.88 131 LEU A CA 1
ATOM 1078 C C . LEU A 1 131 ? 1.481 -6.585 32.950 1.00 58.88 131 LEU A C 1
ATOM 1080 O O . LEU A 1 131 ? 1.322 -6.519 34.172 1.00 58.88 131 LEU A O 1
ATOM 1084 N N . SER A 1 132 ? 0.605 -7.193 32.145 1.00 68.50 132 SER A N 1
ATOM 1085 C CA . SER A 1 132 ? -0.598 -7.882 32.629 1.00 68.50 132 SER A CA 1
ATOM 1086 C C . SER A 1 132 ? -0.238 -9.053 33.554 1.00 68.50 132 SER A C 1
ATOM 1088 O O . SER A 1 132 ? -0.670 -9.093 34.709 1.00 68.50 132 SER A O 1
ATOM 1090 N N . LEU A 1 133 ? 0.682 -9.925 33.120 1.00 55.41 133 LEU A N 1
ATOM 1091 C CA . LEU A 1 133 ? 1.207 -11.040 33.921 1.00 55.41 133 LEU A CA 1
ATOM 1092 C C . LEU A 1 133 ? 1.866 -10.578 35.227 1.00 55.41 133 LEU A C 1
ATOM 1094 O O . LEU A 1 133 ? 1.774 -11.250 36.255 1.00 55.41 133 LEU A O 1
ATOM 1098 N N . LYS A 1 134 ? 2.532 -9.420 35.211 1.00 57.94 134 LYS A N 1
ATOM 1099 C CA . LYS A 1 134 ? 3.163 -8.848 36.405 1.00 57.94 134 LYS A CA 1
ATOM 1100 C C . LYS A 1 134 ? 2.139 -8.292 37.401 1.00 57.94 134 LYS A C 1
ATOM 1102 O O . LYS A 1 134 ? 2.390 -8.357 38.603 1.00 57.94 134 LYS A O 1
ATOM 1107 N N . ASN A 1 135 ? 1.004 -7.782 36.923 1.00 65.00 135 ASN A N 1
ATOM 1108 C CA . ASN A 1 135 ? -0.069 -7.247 37.765 1.00 65.00 135 ASN A CA 1
ATOM 1109 C C . ASN A 1 135 ? -0.993 -8.335 38.330 1.00 65.00 135 ASN A C 1
ATOM 1111 O O . ASN A 1 135 ? -1.561 -8.133 39.398 1.00 65.00 135 ASN A O 1
ATOM 1115 N N . GLU A 1 136 ? -1.114 -9.494 37.678 1.00 62.75 136 GLU A N 1
ATOM 1116 C CA . GLU A 1 136 ? -1.894 -10.629 38.203 1.00 62.75 136 GLU A CA 1
ATOM 1117 C C . GLU A 1 136 ? -1.184 -11.400 39.334 1.00 62.75 136 GLU A C 1
ATOM 1119 O O . GLU A 1 136 ? -1.801 -12.222 40.012 1.00 62.75 136 GLU A O 1
ATOM 1124 N N . CYS A 1 137 ? 0.105 -11.135 39.578 1.00 46.50 137 CYS A N 1
ATOM 1125 C CA . CYS A 1 137 ? 0.903 -11.845 40.582 1.00 46.50 137 CYS A CA 1
ATOM 1126 C C . CYS A 1 137 ? 1.067 -11.108 41.935 1.00 46.50 137 CYS A C 1
ATOM 1128 O O . CYS A 1 137 ? 1.910 -11.511 42.748 1.00 46.50 137 CYS A O 1
ATOM 1130 N N . HIS A 1 138 ? 0.273 -10.066 42.218 1.00 45.88 138 HIS A N 1
ATOM 1131 C CA . HIS A 1 138 ? 0.232 -9.341 43.504 1.00 45.88 138 HIS A CA 1
ATOM 1132 C C . HIS A 1 138 ? -1.195 -9.153 44.025 1.00 45.88 138 HIS A C 1
ATOM 1134 O O . HIS A 1 138 ? -1.342 -9.141 45.270 1.00 45.88 138 HIS A O 1
#

Foldseek 3Di:
DVVVVLVVLLVVLLVQLLVQLLVCLVVPPPDPLLSVLLNVLSVLVPDPPDDPVVSVVVNVVSLVVDDPVVSVVSLVSNVVSSVVSLVVSVVVSVVVPDDCPSSVVVVVVVVVVNVVVVVVVVVVVVVVVVVVVVVVVD

pLDDT: mean 78.38, std 19.34, range [42.53, 97.19]

Secondary structure (DSSP, 8-state):
-HHHHHHHHHHHHHHHHHHHHHHHHHHH---HHHHHHHHHHHHHTT-SSS-HHHHHHHHHHHHTTS-HHHHHHHHHHHHHHHHHHHHHHHHHHHHTT--THHHHHHHHHHHHHHHHHHHHHHHHHHHHHHHHHHHTT-

Organism: Wuchereria bancrofti (NCBI:txid6293)

Sequence (138 aa):
EEFDKYIDEQLRFEDIIYEIFEDKVNGTCASEKMKEALLEIACLMRERDIPQQEIQNKLDGIADNFNETEVIELNHLWLTISEEAMIEAKVKFENGNYTMEAVGNFTEMRENEANYILEEVETDNFENELLSLKNECH

Radius of gyration: 17.82 Å; chains: 1; bounding box: 39×27×64 Å